Protein AF-A0A945R6N0-F1 (afdb_monomer)

Secondary structure (DSSP, 8-state):
--------------------------SSPPPP-SHHHHHHHHHTSTTSTTEEEEEEEEETTEEEEEEEEPTT---PPEEEEEEEETTEEEEE-HHHHS----SSSPPTT--S-HHHHIIIII--

Radius of gyration: 21.99 Å; Cα contacts (8 Å, |Δi|>4): 171; chains: 1; bounding box: 56×39×78 Å

Mean predicted aligned error: 11.53 Å

Sequence (124 aa):
MKIGVIGIALLGVASLVLVGCSSGFSDGGTVECNDTTIAEAVTGDPTFAEYVVTDYTCADGWAFAAANPAEGQMGALAMMIFEAEGQFWISKSAADVCGTYGDGSYPSDAMVPESLYEPACLAG

Solvent-accessible surface area (backbone atoms only — not comparable to full-atom values): 8022 Å² total; per-residue (Å²): 139,77,91,85,86,91,82,82,82,85,76,82,74,81,80,79,76,76,86,76,82,82,86,83,81,97,61,83,59,62,43,70,90,47,73,66,56,51,44,50,45,49,35,67,40,80,93,33,51,63,40,42,73,76,48,72,53,71,54,98,60,31,36,36,38,35,26,33,49,34,93,93,54,89,72,67,76,44,78,48,36,28,39,56,59,45,70,37,63,42,80,51,57,51,86,79,31,44,42,66,82,79,80,92,58,87,34,90,69,32,71,57,54,76,94,48,34,58,76,53,57,64,62,125

Structure (mmCIF, N/CA/C/O backbone):
data_AF-A0A945R6N0-F1
#
_entry.id   AF-A0A945R6N0-F1
#
loop_
_atom_site.group_PDB
_atom_site.id
_atom_site.type_symbol
_atom_site.label_atom_id
_atom_site.label_alt_id
_atom_site.label_comp_id
_atom_site.label_asym_id
_atom_site.label_entity_id
_atom_site.label_seq_id
_atom_site.pdbx_PDB_ins_code
_atom_site.Cartn_x
_atom_site.Cartn_y
_atom_site.Cartn_z
_atom_site.occupancy
_atom_site.B_iso_or_equiv
_atom_site.auth_seq_id
_atom_site.auth_comp_id
_atom_site.auth_asym_id
_atom_site.auth_atom_id
_atom_site.pdbx_PDB_model_num
ATOM 1 N N . MET A 1 1 ? 34.436 -24.506 56.284 1.00 34.72 1 MET A N 1
ATOM 2 C CA . MET A 1 1 ? 34.349 -24.525 54.804 1.00 34.72 1 MET A CA 1
ATOM 3 C C . MET A 1 1 ? 32.908 -24.887 54.465 1.00 34.72 1 MET A C 1
ATOM 5 O O . MET A 1 1 ? 32.421 -25.799 55.102 1.00 34.72 1 MET A O 1
ATOM 9 N N . LYS A 1 2 ? 32.140 -24.289 53.557 1.00 35.09 2 LYS A N 1
ATOM 10 C CA . LYS A 1 2 ? 32.273 -23.168 52.620 1.00 35.09 2 LYS A CA 1
ATOM 11 C C . LYS A 1 2 ? 30.905 -23.169 51.883 1.00 35.09 2 LYS A C 1
ATOM 13 O O . LYS A 1 2 ? 30.616 -24.209 51.323 1.00 35.09 2 LYS A O 1
ATOM 18 N N . ILE A 1 3 ? 30.133 -22.066 51.929 1.00 44.28 3 ILE A N 1
ATOM 19 C CA . ILE A 1 3 ? 29.236 -21.520 50.864 1.00 44.28 3 ILE A CA 1
ATOM 20 C C . ILE A 1 3 ? 28.088 -22.449 50.355 1.00 44.28 3 ILE A C 1
ATOM 22 O O . ILE A 1 3 ? 28.311 -23.609 50.076 1.00 44.28 3 ILE A O 1
ATOM 26 N N . GLY A 1 4 ? 26.832 -22.046 50.137 1.00 39.19 4 GLY A N 1
ATOM 27 C CA . GLY A 1 4 ? 26.218 -20.731 49.974 1.00 39.19 4 GLY A CA 1
ATOM 28 C C . GLY A 1 4 ? 24.727 -20.856 49.606 1.00 39.19 4 GLY A C 1
ATOM 29 O O . GLY A 1 4 ? 24.152 -21.939 49.604 1.00 39.19 4 GLY A O 1
ATOM 30 N N . VAL A 1 5 ? 24.130 -19.696 49.363 1.00 45.41 5 VAL A N 1
ATOM 31 C CA . VAL A 1 5 ? 22.700 -19.352 49.341 1.00 45.41 5 VAL A CA 1
ATOM 32 C C . VAL A 1 5 ? 22.083 -19.508 47.924 1.00 45.41 5 VAL A C 1
ATOM 34 O O . VAL A 1 5 ? 22.815 -19.487 46.941 1.00 45.41 5 VAL A O 1
ATOM 37 N N . ILE A 1 6 ? 20.739 -19.474 47.858 1.00 50.53 6 ILE A N 1
ATOM 38 C CA . ILE A 1 6 ? 19.849 -18.901 46.804 1.00 50.53 6 ILE A CA 1
ATOM 39 C C . ILE A 1 6 ? 19.152 -19.896 45.854 1.00 50.53 6 ILE A C 1
ATOM 41 O O . ILE A 1 6 ? 19.783 -20.695 45.176 1.00 50.53 6 ILE A O 1
ATOM 45 N N . GLY A 1 7 ? 17.826 -19.727 45.737 1.00 43.06 7 GLY A N 1
ATOM 46 C CA . GLY A 1 7 ? 16.994 -20.217 44.631 1.00 43.06 7 GLY A CA 1
ATOM 47 C C . GLY A 1 7 ? 15.493 -20.077 44.924 1.00 43.06 7 GLY A C 1
ATOM 48 O O . GLY A 1 7 ? 14.830 -21.072 45.168 1.00 43.06 7 GLY A O 1
ATOM 49 N N . ILE A 1 8 ? 15.018 -18.870 45.255 1.00 54.38 8 ILE A N 1
ATOM 50 C CA . ILE A 1 8 ? 14.032 -18.081 44.477 1.00 54.38 8 ILE A CA 1
ATOM 51 C C . ILE A 1 8 ? 12.805 -18.897 44.034 1.00 54.38 8 ILE A C 1
ATOM 53 O O . ILE A 1 8 ? 12.859 -19.710 43.117 1.00 54.38 8 ILE A O 1
ATOM 57 N N . ALA A 1 9 ? 11.689 -18.613 44.709 1.00 42.62 9 ALA A N 1
ATOM 58 C CA . ALA A 1 9 ? 10.362 -19.123 44.413 1.00 42.62 9 ALA A CA 1
ATOM 59 C C . ALA A 1 9 ? 9.885 -18.691 43.017 1.00 42.62 9 ALA A C 1
ATOM 61 O O . ALA A 1 9 ? 10.074 -17.549 42.599 1.00 42.62 9 ALA A O 1
ATOM 62 N N . LEU A 1 10 ? 9.250 -19.641 42.335 1.00 40.12 10 LEU A N 1
ATOM 63 C CA . LEU A 1 10 ? 8.627 -19.534 41.020 1.00 40.12 10 LEU A CA 1
ATOM 64 C C . LEU A 1 10 ? 7.651 -18.350 40.952 1.00 40.12 10 LEU A C 1
ATOM 66 O O . LEU A 1 10 ? 6.571 -18.390 41.541 1.00 40.12 10 LEU A O 1
ATOM 70 N N . LEU A 1 11 ? 8.009 -17.322 40.185 1.00 43.03 11 LEU A N 1
ATOM 71 C CA . LEU A 1 11 ? 7.035 -16.405 39.604 1.00 43.03 11 LEU A CA 1
ATOM 72 C C . LEU A 1 11 ? 6.405 -17.115 38.406 1.00 43.03 11 LEU A C 1
ATOM 74 O O . LEU A 1 11 ? 7.095 -17.483 37.455 1.00 43.03 11 LEU A O 1
ATOM 78 N N . GLY A 1 12 ? 5.096 -17.347 38.494 1.00 42.69 12 GLY A N 1
ATOM 79 C CA . GLY A 1 12 ? 4.297 -17.898 37.411 1.00 42.69 12 GLY A CA 1
ATOM 80 C C . GLY A 1 12 ? 4.378 -17.000 36.184 1.00 42.69 12 GLY A C 1
ATOM 81 O O . GLY A 1 12 ? 3.860 -15.885 36.184 1.00 42.69 12 GLY A O 1
ATOM 82 N N . VAL A 1 13 ? 5.024 -17.502 35.137 1.00 46.19 13 VAL A N 1
ATOM 83 C CA . VAL A 1 13 ? 4.877 -16.967 33.789 1.00 46.19 13 VAL A CA 1
ATOM 84 C C . VAL A 1 13 ? 3.523 -17.427 33.264 1.00 46.19 13 VAL A C 1
ATOM 86 O O . VAL A 1 13 ? 3.264 -18.621 33.126 1.00 46.19 13 VAL A O 1
ATOM 89 N N . ALA A 1 14 ? 2.632 -16.470 33.019 1.00 43.16 14 ALA A N 1
ATOM 90 C CA . ALA A 1 14 ? 1.442 -16.702 32.226 1.00 43.16 14 ALA A CA 1
ATOM 91 C C . ALA A 1 14 ? 1.898 -17.171 30.839 1.00 43.16 14 ALA A C 1
ATOM 93 O O . ALA A 1 14 ? 2.510 -16.419 30.082 1.00 43.16 14 ALA A O 1
ATOM 94 N N . SER A 1 15 ? 1.654 -18.442 30.534 1.00 43.31 15 SER A N 1
ATOM 95 C CA . SER A 1 15 ? 1.825 -18.991 29.198 1.00 43.31 15 SER A CA 1
ATOM 96 C C . SER A 1 15 ? 0.796 -18.342 28.272 1.00 43.31 15 SER A C 1
ATOM 98 O O . SER A 1 15 ? -0.341 -18.796 28.185 1.00 43.31 15 SER A O 1
ATOM 100 N N . LEU A 1 16 ? 1.190 -17.277 27.574 1.00 45.62 16 LEU A N 1
ATOM 101 C CA . LEU A 1 16 ? 0.553 -16.892 26.317 1.00 45.62 16 LEU A CA 1
ATOM 102 C C . LEU A 1 16 ? 0.965 -17.941 25.281 1.00 45.62 16 LEU A C 1
ATOM 104 O O . LEU A 1 16 ? 2.001 -17.841 24.631 1.00 45.62 16 LEU A O 1
ATOM 108 N N . VAL A 1 17 ? 0.175 -19.008 25.201 1.00 42.12 17 VAL A N 1
ATOM 109 C CA . VAL A 1 17 ? 0.201 -19.949 24.083 1.00 42.12 17 VAL A CA 1
ATOM 110 C C . VAL A 1 17 ? -0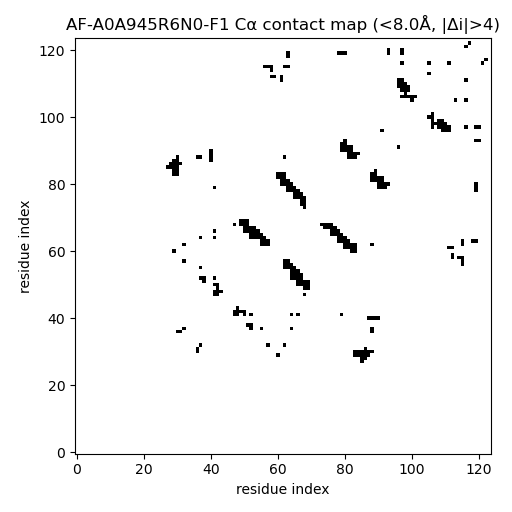.321 -19.195 22.863 1.00 42.12 17 VAL A C 1
ATOM 112 O O . VAL A 1 17 ? -1.529 -19.089 22.667 1.00 42.12 17 VAL A O 1
ATOM 115 N N . LEU A 1 18 ? 0.589 -18.634 22.061 1.00 48.44 18 LEU A N 1
ATOM 116 C CA . LEU A 1 18 ? 0.265 -18.303 20.679 1.00 48.44 18 LEU A CA 1
ATOM 117 C C . LEU A 1 18 ? -0.067 -19.621 19.978 1.00 48.44 18 LEU A C 1
ATOM 119 O O . LEU A 1 18 ? 0.779 -20.509 19.854 1.00 48.44 18 LEU A O 1
ATOM 123 N N . VAL A 1 19 ? -1.328 -19.758 19.575 1.00 50.28 19 VAL A N 1
ATOM 124 C CA . VAL A 1 19 ? -1.805 -20.805 18.673 1.00 50.28 19 VAL A CA 1
ATOM 125 C C . VAL A 1 19 ? -1.091 -20.608 17.335 1.00 50.28 19 VAL A C 1
ATOM 127 O O . VAL A 1 19 ? -1.539 -19.869 16.470 1.00 50.28 19 VAL A O 1
ATOM 130 N N . GLY A 1 20 ? 0.073 -21.240 17.198 1.00 41.03 20 GLY A N 1
ATOM 131 C CA . GLY A 1 20 ? 0.729 -21.464 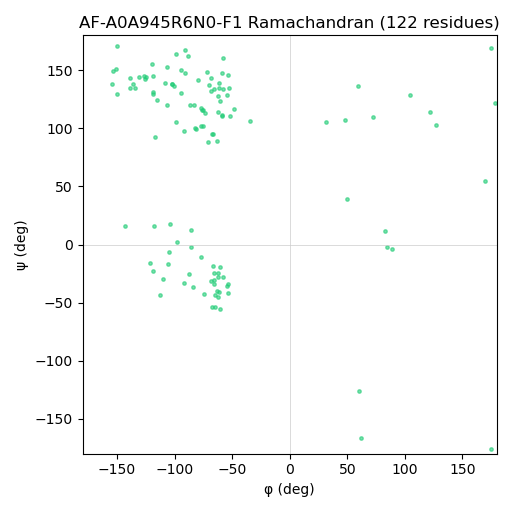15.919 1.00 41.03 20 GLY A CA 1
ATOM 132 C C . GLY A 1 20 ? 0.094 -22.680 15.257 1.00 41.03 20 GLY A C 1
ATOM 133 O O . GLY A 1 20 ? 0.415 -23.817 15.608 1.00 41.03 20 GLY A O 1
ATOM 134 N N . CYS A 1 21 ? -0.820 -22.452 14.317 1.00 49.25 21 CYS A N 1
ATOM 135 C CA . CYS A 1 21 ? -1.332 -23.509 13.451 1.00 49.25 21 CYS A CA 1
ATOM 136 C C . CYS A 1 21 ? -0.361 -23.737 12.283 1.00 49.25 21 CYS A C 1
ATOM 138 O O . CYS A 1 21 ? -0.327 -22.991 11.318 1.00 49.25 21 CYS A O 1
ATOM 140 N N . SER A 1 22 ? 0.439 -24.792 12.433 1.00 50.59 22 SER A N 1
ATOM 141 C CA . SER A 1 22 ? 0.938 -25.721 11.414 1.00 50.59 22 SER A CA 1
ATOM 142 C C . SER A 1 22 ? 1.189 -25.231 9.975 1.00 50.59 22 SER A C 1
ATOM 144 O O . SER A 1 22 ? 0.301 -25.298 9.130 1.00 50.59 22 SER A O 1
ATOM 146 N N . SER A 1 23 ? 2.485 -25.075 9.670 1.00 46.31 23 SER A N 1
ATOM 147 C CA . SER A 1 23 ? 3.242 -25.729 8.572 1.00 46.31 23 SER A CA 1
ATOM 148 C C . SER A 1 23 ? 3.996 -24.749 7.664 1.00 46.31 23 SER A C 1
ATOM 150 O O . SER A 1 23 ? 3.426 -24.226 6.718 1.00 46.31 23 SER A O 1
ATOM 152 N N . GLY A 1 24 ? 5.317 -24.643 7.861 1.00 43.56 24 GLY A N 1
ATOM 153 C CA . GLY A 1 24 ? 6.257 -24.307 6.782 1.00 43.56 24 GLY A CA 1
ATOM 154 C C . GLY A 1 24 ? 7.112 -23.053 6.984 1.00 43.56 24 GLY A C 1
ATOM 155 O O . GLY A 1 24 ? 6.607 -21.948 6.904 1.00 43.56 24 GLY A O 1
ATOM 156 N N . PHE A 1 25 ? 8.423 -23.289 7.114 1.00 40.09 25 PHE A N 1
ATOM 157 C CA . PHE A 1 25 ? 9.562 -22.368 6.952 1.00 40.09 25 PHE A CA 1
ATOM 158 C C . PHE A 1 25 ? 9.811 -21.299 8.032 1.00 40.09 25 PHE A C 1
ATOM 160 O O . PHE A 1 25 ? 9.124 -20.295 8.154 1.00 40.09 25 PHE A O 1
ATOM 167 N N . SER A 1 26 ? 10.896 -21.513 8.782 1.00 60.91 26 SER A N 1
ATOM 168 C CA . SER A 1 26 ? 11.580 -20.479 9.553 1.00 60.91 26 SER A CA 1
ATOM 169 C C . SER A 1 26 ? 12.435 -19.623 8.613 1.00 60.91 26 SER A C 1
ATOM 171 O O . SER A 1 26 ? 13.525 -20.048 8.250 1.00 60.91 26 SER A O 1
ATOM 173 N N . ASP A 1 27 ? 11.966 -18.431 8.267 1.00 54.66 27 ASP A N 1
ATOM 174 C CA . ASP A 1 27 ? 12.754 -17.297 7.764 1.00 54.66 27 ASP A CA 1
ATOM 175 C C . ASP A 1 27 ? 11.987 -16.049 8.229 1.00 54.66 27 ASP A C 1
ATOM 177 O O . ASP A 1 27 ? 10.765 -16.046 8.135 1.00 54.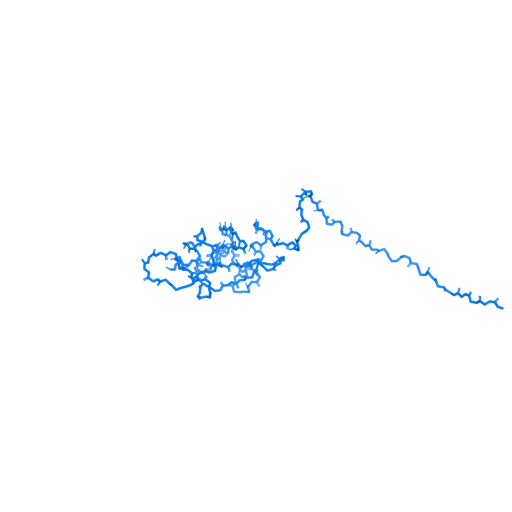66 27 ASP A O 1
ATOM 181 N N . GLY A 1 28 ? 12.647 -15.079 8.874 1.00 51.06 28 GLY A N 1
ATOM 182 C CA . GLY A 1 28 ? 12.019 -14.028 9.702 1.00 51.06 28 GLY A CA 1
ATOM 183 C C . GLY A 1 28 ? 10.648 -13.551 9.201 1.00 51.06 28 GLY A C 1
ATOM 184 O O . GLY A 1 28 ? 10.584 -12.864 8.189 1.00 51.06 28 GLY A O 1
ATOM 185 N N . GLY A 1 29 ? 9.580 -13.957 9.901 1.00 60.00 29 GLY A N 1
ATOM 186 C CA . GLY A 1 29 ? 8.209 -13.954 9.383 1.00 60.00 29 GLY A CA 1
ATOM 187 C C . GLY A 1 29 ? 7.816 -12.638 8.723 1.00 60.00 29 GLY A C 1
ATOM 188 O O . GLY A 1 29 ? 7.798 -11.593 9.373 1.00 60.00 29 GLY A O 1
ATOM 189 N N . THR A 1 30 ? 7.531 -12.700 7.426 1.00 78.69 30 THR A N 1
ATOM 190 C CA . THR A 1 30 ? 6.912 -11.597 6.698 1.00 78.69 30 THR A CA 1
ATOM 191 C C . THR A 1 30 ? 5.478 -11.424 7.194 1.00 78.69 30 THR A C 1
ATOM 193 O O . THR A 1 30 ? 4.816 -12.409 7.525 1.00 78.69 30 THR A O 1
ATOM 196 N N . VAL A 1 31 ? 5.008 -10.182 7.274 1.00 93.00 31 VAL A N 1
ATOM 197 C CA . VAL A 1 31 ? 3.624 -9.861 7.615 1.00 93.00 31 VAL A CA 1
ATOM 198 C C . VAL A 1 31 ? 2.670 -10.623 6.700 1.00 93.00 31 VAL A C 1
ATOM 200 O O . VAL A 1 31 ? 2.881 -10.722 5.489 1.00 93.00 31 VAL A O 1
ATOM 203 N N . GLU A 1 32 ? 1.634 -11.212 7.289 1.00 92.50 32 GLU A N 1
ATOM 204 C CA . GLU A 1 32 ? 0.619 -11.908 6.509 1.00 92.50 32 GLU A CA 1
ATOM 205 C C . GLU A 1 32 ? -0.242 -10.900 5.745 1.00 92.50 32 GLU A C 1
ATOM 207 O O . GLU A 1 32 ? -0.485 -9.783 6.196 1.00 92.50 32 GLU A O 1
ATOM 212 N N . CYS A 1 33 ? -0.719 -11.300 4.571 1.00 94.50 33 CYS A N 1
ATOM 213 C CA . CYS A 1 33 ? -1.735 -10.551 3.849 1.00 94.50 33 CYS A CA 1
ATOM 214 C C . CYS A 1 33 ? -3.115 -11.084 4.242 1.00 94.50 33 CYS A C 1
ATOM 216 O O . CYS A 1 33 ? -3.553 -12.115 3.731 1.00 94.50 33 CYS A O 1
ATOM 218 N N . ASN A 1 34 ? -3.779 -10.412 5.179 1.00 95.12 34 ASN A N 1
ATOM 219 C CA . ASN A 1 34 ? -5.153 -10.711 5.573 1.00 95.12 34 ASN A CA 1
ATOM 220 C C . ASN A 1 34 ? -5.890 -9.449 6.047 1.00 95.12 34 ASN A C 1
ATOM 222 O O . ASN A 1 34 ? -5.279 -8.402 6.275 1.00 95.12 34 ASN A O 1
ATOM 226 N N . ASP A 1 35 ? -7.204 -9.572 6.241 1.00 93.81 35 ASP A N 1
ATOM 227 C CA . ASP A 1 35 ? -8.075 -8.466 6.646 1.00 93.81 35 ASP A CA 1
ATOM 228 C C . ASP A 1 35 ? -7.585 -7.750 7.911 1.00 93.81 35 ASP A C 1
ATOM 230 O O . ASP A 1 35 ? -7.612 -6.524 7.982 1.00 93.81 35 ASP A O 1
ATOM 234 N N . THR A 1 36 ? -7.117 -8.504 8.911 1.00 95.19 36 THR A N 1
ATOM 235 C CA . THR A 1 36 ? -6.686 -7.949 10.200 1.00 95.19 36 THR A CA 1
ATOM 236 C C . THR A 1 36 ? -5.433 -7.101 10.041 1.00 95.19 36 THR A C 1
ATOM 238 O O . THR A 1 36 ? -5.442 -5.929 10.401 1.00 95.19 36 THR A O 1
ATOM 241 N N . THR A 1 37 ? -4.378 -7.655 9.446 1.00 96.38 37 THR A N 1
ATOM 242 C CA . THR A 1 37 ? -3.094 -6.957 9.301 1.00 96.38 37 THR A CA 1
ATOM 243 C C . THR A 1 37 ? -3.194 -5.740 8.385 1.00 96.38 37 THR A C 1
ATOM 245 O O . THR A 1 37 ? -2.509 -4.747 8.614 1.00 96.38 37 THR A O 1
ATOM 248 N N . ILE A 1 38 ? -4.045 -5.798 7.352 1.00 97.06 38 ILE A N 1
ATOM 249 C CA . ILE A 1 38 ? -4.254 -4.673 6.435 1.00 97.06 38 ILE A CA 1
ATOM 250 C C . ILE A 1 38 ? -5.091 -3.582 7.111 1.00 97.06 38 ILE A C 1
ATOM 252 O O . ILE A 1 38 ? -4.735 -2.409 7.029 1.00 97.06 38 ILE A O 1
ATOM 256 N N . ALA A 1 39 ? -6.155 -3.941 7.838 1.00 96.38 39 ALA A N 1
ATOM 257 C CA . ALA A 1 39 ? -6.935 -2.965 8.598 1.00 96.38 39 ALA A CA 1
ATOM 258 C C . ALA A 1 39 ? -6.095 -2.271 9.681 1.00 96.38 39 ALA A C 1
ATOM 260 O O . ALA A 1 39 ? -6.195 -1.054 9.845 1.00 96.38 39 ALA A O 1
ATOM 261 N N . GLU A 1 40 ? -5.235 -3.013 10.383 1.00 95.56 40 GLU A N 1
ATOM 262 C CA . GLU A 1 40 ? -4.283 -2.452 11.348 1.00 95.56 40 GLU A CA 1
ATOM 263 C C . GLU A 1 40 ? -3.265 -1.521 10.675 1.00 95.56 40 GLU A C 1
ATOM 265 O O . GLU A 1 40 ? -2.964 -0.460 11.216 1.00 95.56 40 GLU A O 1
ATOM 270 N N . ALA A 1 41 ? -2.773 -1.866 9.481 1.00 96.00 41 ALA A N 1
ATOM 271 C CA . ALA A 1 41 ? -1.851 -1.017 8.729 1.00 96.00 41 ALA A CA 1
ATOM 272 C C . ALA A 1 41 ? -2.497 0.305 8.284 1.00 96.00 41 ALA A C 1
ATOM 274 O O . ALA A 1 41 ? -1.892 1.366 8.423 1.00 96.00 41 ALA A O 1
ATOM 275 N N . VAL A 1 42 ? -3.740 0.247 7.793 1.00 95.69 42 VAL A N 1
ATOM 276 C CA . VAL A 1 42 ? -4.516 1.426 7.380 1.00 95.69 42 VAL A CA 1
ATOM 277 C C . VAL A 1 42 ? -4.823 2.322 8.577 1.00 95.69 42 VAL A C 1
ATOM 279 O O . VAL A 1 42 ? -4.505 3.507 8.567 1.00 95.69 42 VAL A O 1
ATOM 282 N N . THR A 1 43 ? -5.409 1.755 9.632 1.00 95.25 43 THR A N 1
ATOM 283 C CA . THR A 1 43 ? -5.841 2.526 10.812 1.00 95.25 43 THR A CA 1
ATOM 284 C C . THR A 1 43 ? -4.691 2.907 11.747 1.00 95.25 43 THR A C 1
ATOM 286 O O . THR A 1 43 ? -4.869 3.741 12.635 1.00 95.25 43 THR A O 1
ATOM 289 N N . GLY A 1 44 ? -3.500 2.334 11.539 1.00 93.06 44 GLY A N 1
ATOM 290 C CA . GLY A 1 44 ? -2.264 2.726 12.211 1.00 93.06 44 GLY A CA 1
ATOM 291 C C . GLY A 1 44 ? -1.792 4.135 11.839 1.00 93.06 44 GLY A C 1
ATOM 292 O O . GLY A 1 44 ? -1.112 4.777 12.643 1.00 93.06 44 GLY A O 1
ATOM 293 N N . ASP A 1 45 ? -2.183 4.646 10.666 1.00 91.50 45 ASP A N 1
ATOM 294 C CA . ASP A 1 45 ? -2.033 6.060 10.325 1.00 91.50 45 ASP A CA 1
ATOM 295 C C . ASP A 1 45 ? -3.215 6.858 10.914 1.00 91.50 45 ASP A C 1
ATOM 297 O O . ASP A 1 45 ? -4.372 6.614 10.554 1.00 91.50 45 ASP A O 1
ATOM 301 N N . PRO A 1 46 ? -2.969 7.851 11.792 1.00 91.19 46 PRO A N 1
ATOM 302 C CA . PRO A 1 46 ? -4.035 8.642 12.406 1.00 91.19 46 PRO A CA 1
ATOM 303 C C . PRO A 1 46 ? -4.897 9.413 11.393 1.00 91.19 46 PRO A C 1
ATOM 305 O O . PRO A 1 46 ? -6.014 9.803 11.725 1.00 91.19 46 PRO A O 1
ATOM 308 N N . THR A 1 47 ? -4.411 9.621 10.166 1.00 90.62 47 THR A N 1
ATOM 309 C CA . THR A 1 47 ? -5.166 10.224 9.055 1.00 90.62 47 THR A CA 1
ATOM 310 C C . THR A 1 47 ? -6.332 9.342 8.610 1.00 90.62 47 THR A C 1
ATOM 312 O O . THR A 1 47 ? -7.364 9.854 8.178 1.00 90.62 47 THR A O 1
ATOM 315 N N . PHE A 1 48 ? -6.183 8.023 8.750 1.00 92.56 48 PHE A N 1
ATOM 316 C CA . PHE A 1 48 ? -7.137 7.012 8.299 1.00 92.56 48 PHE A CA 1
ATOM 317 C C . PHE A 1 48 ? -7.702 6.179 9.460 1.00 92.56 48 PHE A C 1
ATOM 319 O O . PHE A 1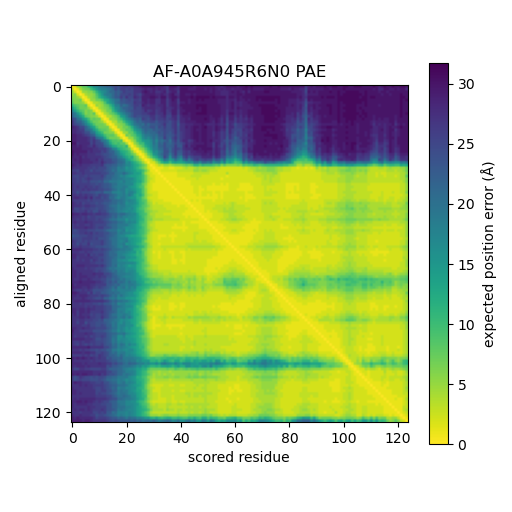 48 ? -8.317 5.141 9.237 1.00 92.56 48 PHE A O 1
ATOM 326 N N . ALA A 1 49 ? -7.549 6.638 10.707 1.00 92.38 49 ALA A N 1
ATOM 327 C CA . ALA A 1 49 ? -8.016 5.918 11.897 1.00 92.38 49 ALA A CA 1
ATOM 328 C C . ALA A 1 49 ? -9.528 5.626 11.888 1.00 92.38 49 ALA A C 1
ATOM 330 O O . ALA A 1 49 ? -9.978 4.653 12.488 1.00 92.38 49 ALA A O 1
ATOM 331 N N . GLU A 1 50 ? -10.309 6.465 11.208 1.00 92.88 50 GLU A N 1
ATOM 332 C CA . GLU A 1 50 ? -11.758 6.303 11.060 1.00 92.88 50 GLU A CA 1
ATOM 333 C C . GLU A 1 50 ? -12.151 5.788 9.663 1.00 92.88 50 GLU A C 1
ATOM 335 O O . GLU A 1 50 ? -13.304 5.895 9.258 1.00 92.88 50 GLU A O 1
ATOM 340 N N . TYR A 1 51 ? -11.207 5.219 8.908 1.00 94.69 51 TYR A N 1
ATOM 341 C CA . TYR A 1 51 ? -11.480 4.573 7.626 1.00 94.69 51 TYR A CA 1
ATOM 342 C C . TYR A 1 51 ? -11.675 3.066 7.807 1.00 94.69 51 TYR A C 1
ATOM 344 O O . TYR A 1 51 ? -11.098 2.430 8.687 1.00 94.69 51 TYR A O 1
ATOM 352 N N . VAL A 1 52 ? -12.489 2.484 6.933 1.00 95.88 52 VAL A N 1
ATOM 353 C CA . VAL A 1 52 ? -12.771 1.053 6.871 1.00 95.88 52 VAL A CA 1
ATOM 354 C C . VAL A 1 52 ? -12.238 0.519 5.552 1.00 95.88 52 VAL A C 1
ATOM 356 O O . VAL A 1 52 ? -12.611 1.013 4.485 1.00 95.88 52 VAL A O 1
ATOM 359 N N . VAL A 1 53 ? -11.373 -0.494 5.628 1.00 96.25 53 VAL A N 1
ATOM 360 C CA . VAL A 1 53 ? -10.852 -1.198 4.451 1.00 96.25 53 VAL A CA 1
ATOM 361 C C . VAL A 1 53 ? -12.006 -1.863 3.713 1.00 96.25 53 VAL A C 1
ATOM 363 O O . VAL A 1 53 ? -12.810 -2.578 4.312 1.00 96.25 53 VAL A O 1
ATOM 366 N N . THR A 1 54 ? -12.098 -1.605 2.415 1.00 95.31 54 THR A N 1
ATOM 367 C CA . THR A 1 54 ? -13.142 -2.144 1.541 1.00 95.31 54 THR A CA 1
ATOM 368 C C . THR A 1 54 ? -12.614 -3.175 0.561 1.00 95.31 54 THR A C 1
ATOM 370 O O . THR A 1 54 ? -13.364 -4.075 0.194 1.00 95.31 54 THR A O 1
ATOM 373 N N . ASP A 1 55 ? -11.351 -3.057 0.158 1.00 95.12 55 ASP A N 1
ATOM 374 C CA . ASP A 1 55 ? -10.689 -3.999 -0.738 1.00 95.12 55 ASP A CA 1
ATOM 375 C C . ASP A 1 55 ? -9.177 -3.991 -0.486 1.00 95.12 55 ASP A C 1
ATOM 377 O O . ASP A 1 55 ? -8.615 -2.963 -0.097 1.00 95.12 55 ASP A O 1
ATOM 381 N N . TYR A 1 56 ? -8.512 -5.126 -0.699 1.00 96.19 56 TYR A N 1
ATOM 382 C CA . TYR A 1 56 ? -7.054 -5.201 -0.689 1.00 96.19 56 TYR A CA 1
ATOM 383 C C . TYR A 1 56 ? -6.551 -6.308 -1.608 1.00 96.19 56 TYR A C 1
ATOM 385 O O . TYR A 1 56 ? -7.206 -7.326 -1.821 1.00 96.19 56 TYR A O 1
ATOM 393 N N . THR A 1 57 ? -5.353 -6.116 -2.148 1.00 96.12 57 THR A N 1
ATOM 394 C CA . THR A 1 57 ? -4.654 -7.124 -2.950 1.00 96.12 57 THR A CA 1
ATOM 395 C C . THR A 1 57 ? -3.184 -7.110 -2.573 1.00 96.12 57 THR A C 1
ATOM 397 O O . THR A 1 57 ? -2.585 -6.043 -2.482 1.00 96.12 57 THR A O 1
ATOM 400 N N . CYS A 1 58 ? -2.590 -8.285 -2.379 1.00 95.44 58 CYS A N 1
ATOM 401 C CA . CYS A 1 58 ? -1.164 -8.407 -2.099 1.00 95.44 58 CYS A CA 1
ATOM 402 C C . CYS A 1 58 ? -0.451 -9.211 -3.178 1.00 95.44 58 CYS A C 1
ATOM 404 O O . CYS A 1 58 ? -0.996 -10.182 -3.706 1.00 95.44 58 CYS A O 1
ATOM 406 N N . ALA A 1 59 ? 0.789 -8.830 -3.462 1.00 95.56 59 ALA A N 1
ATOM 407 C CA . ALA A 1 59 ? 1.671 -9.526 -4.385 1.00 95.56 59 ALA A CA 1
ATOM 408 C C . ALA A 1 59 ? 3.129 -9.236 -4.022 1.00 95.56 59 ALA A C 1
ATOM 410 O O . ALA A 1 59 ? 3.465 -8.103 -3.704 1.00 95.56 59 ALA A O 1
ATOM 411 N N . ASP A 1 60 ? 3.986 -10.257 -4.071 1.00 92.38 60 ASP A N 1
ATOM 412 C CA . ASP A 1 60 ? 5.451 -10.112 -4.031 1.00 92.38 60 ASP A CA 1
ATOM 413 C C . ASP A 1 60 ? 6.006 -9.226 -2.892 1.00 92.38 60 ASP A C 1
ATOM 415 O O . ASP A 1 60 ? 6.959 -8.476 -3.082 1.00 92.38 60 ASP A O 1
ATOM 419 N N . GLY A 1 61 ? 5.419 -9.307 -1.691 1.00 94.19 61 GLY A N 1
ATOM 420 C CA . GLY A 1 61 ? 5.834 -8.495 -0.536 1.00 94.19 61 GLY A CA 1
ATOM 421 C C . GLY A 1 61 ? 5.244 -7.081 -0.504 1.00 94.19 61 GLY A C 1
ATOM 422 O O . GLY A 1 61 ? 5.655 -6.269 0.317 1.00 94.19 61 GLY A O 1
ATOM 423 N N . TRP A 1 62 ? 4.261 -6.797 -1.353 1.00 96.69 62 TRP A N 1
ATOM 424 C CA . TRP A 1 62 ? 3.515 -5.545 -1.407 1.00 96.69 62 TRP A CA 1
ATOM 425 C C . TRP A 1 62 ? 2.029 -5.778 -1.166 1.00 96.69 62 TRP A C 1
ATOM 427 O O . TRP A 1 62 ? 1.506 -6.863 -1.437 1.00 96.69 62 TRP A O 1
ATOM 437 N N . ALA A 1 63 ? 1.342 -4.739 -0.701 1.00 96.75 63 ALA A N 1
ATOM 438 C CA . ALA A 1 63 ? -0.106 -4.707 -0.588 1.00 96.75 63 ALA A CA 1
ATOM 439 C C . ALA A 1 63 ? -0.668 -3.372 -1.078 1.00 96.75 63 ALA A C 1
ATOM 441 O O . ALA A 1 63 ? -0.149 -2.303 -0.769 1.00 96.75 63 ALA A O 1
ATOM 442 N N . PHE A 1 64 ? -1.766 -3.445 -1.815 1.00 96.44 64 PHE A N 1
ATOM 443 C CA . PHE A 1 64 ? -2.659 -2.333 -2.092 1.00 96.44 64 PHE A CA 1
ATOM 444 C C . PHE A 1 64 ? -3.889 -2.463 -1.193 1.00 96.44 64 PHE A C 1
ATOM 446 O O . PHE A 1 64 ? -4.417 -3.567 -1.052 1.00 96.44 64 PHE A O 1
ATOM 453 N N . ALA A 1 65 ? -4.365 -1.354 -0.630 1.00 96.31 65 ALA A N 1
ATOM 454 C CA . ALA A 1 65 ? -5.632 -1.306 0.089 1.00 96.31 65 ALA A CA 1
ATOM 455 C C . ALA A 1 65 ? -6.457 -0.083 -0.319 1.00 96.31 65 ALA A C 1
ATOM 457 O O . ALA A 1 65 ? -5.954 1.043 -0.349 1.00 96.31 65 ALA A O 1
ATOM 458 N N . ALA A 1 66 ? -7.744 -0.308 -0.560 1.00 95.12 66 ALA A N 1
ATOM 459 C CA . ALA A 1 66 ? -8.751 0.731 -0.673 1.00 95.12 66 ALA A CA 1
ATOM 460 C C . ALA A 1 66 ? -9.536 0.815 0.641 1.00 95.12 66 ALA A C 1
ATOM 462 O O . ALA A 1 66 ? -9.926 -0.205 1.215 1.00 95.12 66 ALA A O 1
ATOM 463 N N . ALA A 1 67 ? -9.782 2.030 1.118 1.00 95.25 67 ALA A N 1
ATOM 464 C CA . ALA A 1 67 ? -10.560 2.264 2.324 1.00 95.25 67 ALA A CA 1
ATOM 465 C C . ALA A 1 67 ? -11.508 3.449 2.151 1.00 95.25 67 ALA A C 1
ATOM 467 O O . ALA A 1 67 ? -11.170 4.456 1.531 1.00 95.25 67 ALA A O 1
ATOM 468 N N . ASN A 1 68 ? -12.694 3.344 2.740 1.00 95.62 68 ASN A N 1
ATOM 469 C CA . ASN A 1 68 ? -13.680 4.419 2.763 1.00 95.62 68 ASN A CA 1
ATOM 470 C C . ASN A 1 68 ? -13.754 5.046 4.157 1.00 95.62 68 ASN A C 1
ATOM 472 O O . ASN A 1 68 ? -13.534 4.337 5.138 1.00 95.62 68 ASN A O 1
ATOM 476 N N . PRO A 1 69 ? -14.135 6.329 4.275 1.00 94.88 69 PRO A N 1
ATOM 477 C CA . PRO A 1 69 ? -14.509 6.899 5.564 1.00 94.88 69 PRO A CA 1
ATOM 478 C C . PRO A 1 69 ? -15.602 6.053 6.229 1.00 94.88 69 PRO A C 1
ATOM 480 O O . PRO A 1 69 ? -16.476 5.511 5.540 1.00 94.88 69 PRO A O 1
ATOM 483 N N . ALA A 1 70 ? -15.576 5.9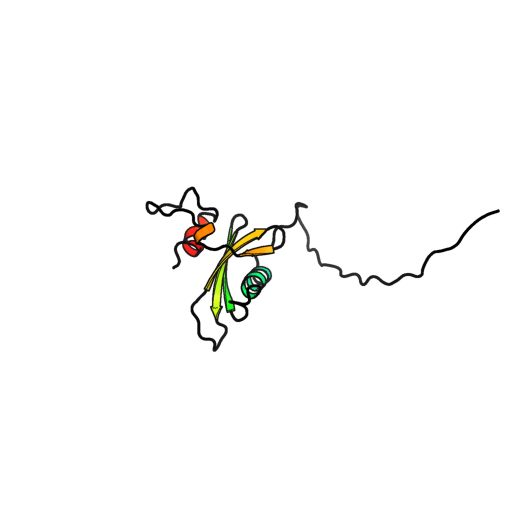51 7.559 1.00 92.25 70 ALA A N 1
ATOM 484 C CA . ALA A 1 70 ? -16.609 5.246 8.308 1.00 92.25 70 ALA A CA 1
ATOM 485 C C . ALA A 1 70 ? -18.007 5.837 8.055 1.00 92.25 70 ALA A C 1
ATOM 487 O O . ALA A 1 70 ? -18.175 6.977 7.611 1.00 92.25 70 ALA A O 1
ATOM 488 N N . GLU A 1 71 ? -19.042 5.052 8.358 1.00 89.56 71 GLU A N 1
ATOM 489 C CA . GLU A 1 71 ? -20.427 5.471 8.156 1.00 89.56 71 GLU A CA 1
ATOM 490 C C . GLU A 1 71 ? -20.720 6.809 8.857 1.00 89.56 71 GLU A C 1
ATOM 492 O O . GLU A 1 71 ? -20.444 6.996 10.042 1.00 89.56 71 GLU A O 1
ATOM 497 N N . GLY A 1 72 ? -21.288 7.755 8.106 1.00 88.56 72 GLY A N 1
ATOM 498 C CA . GLY A 1 72 ? -21.592 9.099 8.601 1.00 88.56 72 GLY A CA 1
ATOM 499 C C . GLY A 1 72 ? -20.424 10.0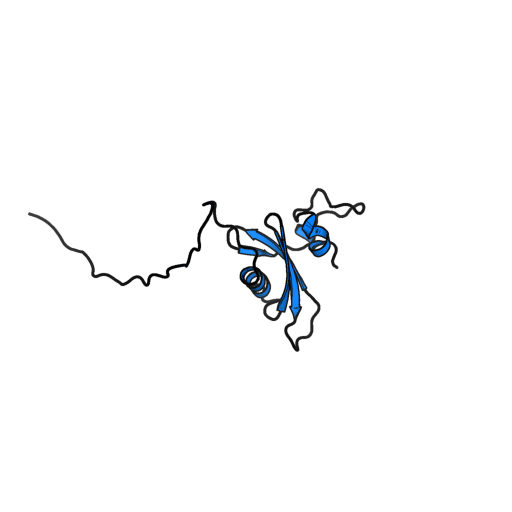87 8.539 1.00 88.56 72 GLY A C 1
ATOM 500 O O . GLY A 1 72 ? -20.622 11.260 8.859 1.00 88.56 72 GLY A O 1
ATOM 501 N N . GLN A 1 73 ? -19.241 9.663 8.089 1.00 90.31 73 GLN A N 1
ATOM 502 C CA . GLN A 1 73 ? -18.107 10.552 7.860 1.00 90.31 73 GLN A CA 1
ATOM 503 C C . GLN A 1 73 ? -18.061 11.093 6.435 1.00 90.31 73 GLN A C 1
ATOM 505 O O . GLN A 1 73 ? -18.449 10.436 5.471 1.00 90.31 73 GLN A O 1
ATOM 510 N N . MET A 1 74 ? -17.561 12.321 6.303 1.00 86.12 74 MET A N 1
ATOM 511 C CA . MET A 1 74 ? -17.286 12.935 5.008 1.00 86.12 74 MET A CA 1
ATOM 512 C C . MET A 1 74 ? -15.824 12.702 4.636 1.00 86.12 74 MET A C 1
ATOM 514 O O . MET A 1 74 ? -14.931 13.013 5.420 1.00 86.12 74 MET A O 1
ATOM 518 N N . GLY A 1 75 ? -15.580 12.217 3.423 1.00 87.19 75 GLY A N 1
ATOM 519 C CA . GLY A 1 75 ? -14.239 12.008 2.888 1.00 87.19 75 GLY A CA 1
ATOM 520 C C . GLY A 1 75 ? -14.287 11.326 1.525 1.00 87.19 75 GLY A C 1
ATOM 521 O O . GLY A 1 75 ? -15.346 10.870 1.089 1.00 87.19 75 GLY A O 1
ATOM 522 N N . ALA A 1 76 ? -13.146 11.297 0.843 1.00 89.44 76 ALA A N 1
ATOM 523 C CA . ALA A 1 76 ? -12.975 10.515 -0.375 1.00 89.44 76 ALA A CA 1
ATOM 524 C C . ALA A 1 76 ? -12.515 9.096 -0.025 1.00 89.44 76 ALA A C 1
ATOM 526 O O . ALA A 1 76 ? -12.006 8.857 1.068 1.00 89.44 76 ALA A O 1
ATOM 527 N N . LEU A 1 77 ? -12.671 8.171 -0.970 1.00 90.81 77 LEU A N 1
ATOM 528 C CA . LEU A 1 77 ? -11.994 6.881 -0.905 1.00 90.81 77 LEU A CA 1
ATOM 529 C C . LEU A 1 77 ? -10.477 7.121 -0.832 1.00 90.81 77 LEU A C 1
ATOM 531 O O . LEU A 1 77 ? -9.936 7.926 -1.592 1.00 90.81 77 LEU A O 1
ATOM 535 N N . ALA A 1 78 ? -9.811 6.426 0.083 1.00 91.94 78 ALA A N 1
ATOM 536 C CA . ALA A 1 78 ? -8.366 6.437 0.242 1.00 91.94 78 ALA A CA 1
ATOM 537 C C . ALA A 1 78 ? -7.762 5.172 -0.369 1.00 91.94 78 ALA A C 1
ATOM 539 O O . ALA A 1 78 ? -8.283 4.071 -0.190 1.00 91.94 78 ALA A O 1
ATOM 540 N N . MET A 1 79 ? -6.646 5.344 -1.071 1.00 93.25 79 MET A N 1
ATOM 541 C CA . MET A 1 79 ? -5.853 4.263 -1.647 1.00 93.25 79 MET A CA 1
ATOM 542 C C . MET A 1 79 ? -4.469 4.299 -1.025 1.00 93.25 79 MET A C 1
ATOM 544 O O . MET A 1 79 ? -3.847 5.360 -0.948 1.00 93.25 79 MET A O 1
ATOM 548 N N . MET A 1 80 ? -4.015 3.150 -0.541 1.00 94.75 80 MET A N 1
ATOM 549 C CA . MET A 1 80 ? -2.774 3.018 0.211 1.00 94.75 80 MET A CA 1
ATOM 550 C C . MET A 1 80 ? -1.938 1.881 -0.360 1.00 94.75 80 MET A C 1
ATOM 552 O O . MET A 1 80 ? -2.465 0.856 -0.793 1.00 94.75 80 MET A O 1
ATOM 556 N N . ILE A 1 81 ? -0.624 2.085 -0.341 1.00 96.25 81 ILE A N 1
ATOM 557 C CA . ILE A 1 81 ? 0.376 1.135 -0.814 1.00 96.25 81 ILE A CA 1
ATOM 558 C C . ILE A 1 81 ? 1.249 0.778 0.380 1.00 96.25 81 ILE A C 1
ATOM 560 O O . ILE A 1 81 ? 1.725 1.669 1.083 1.00 96.25 81 ILE A O 1
ATOM 564 N N . PHE A 1 82 ? 1.477 -0.509 0.596 1.00 97.06 82 PHE A N 1
ATOM 565 C CA . PHE A 1 82 ? 2.312 -1.014 1.672 1.00 97.06 82 PHE A CA 1
ATOM 566 C C . PHE A 1 82 ? 3.399 -1.934 1.130 1.00 97.06 82 PHE A C 1
ATOM 568 O O . PHE A 1 82 ? 3.154 -2.738 0.232 1.00 97.06 82 PHE A O 1
ATOM 575 N N . GLU A 1 83 ? 4.580 -1.846 1.728 1.00 97.00 83 GLU A N 1
ATOM 576 C CA . GLU A 1 83 ? 5.674 -2.802 1.562 1.00 97.00 83 GLU A CA 1
ATOM 577 C C . GLU A 1 83 ? 5.813 -3.612 2.853 1.00 97.00 83 GLU A C 1
ATOM 579 O O . GLU A 1 83 ? 5.691 -3.073 3.958 1.00 97.00 83 GLU A O 1
ATOM 584 N N . ALA A 1 84 ? 6.052 -4.910 2.728 1.00 96.19 84 ALA A N 1
ATOM 585 C CA . ALA A 1 84 ? 6.298 -5.777 3.863 1.00 96.19 84 ALA A CA 1
ATOM 586 C C . ALA A 1 84 ? 7.724 -5.567 4.399 1.00 96.19 84 ALA A C 1
ATOM 588 O O . ALA A 1 84 ? 8.705 -5.920 3.744 1.00 96.19 84 ALA A O 1
ATOM 589 N N . GLU A 1 85 ? 7.849 -5.073 5.632 1.00 93.50 85 GLU A N 1
ATOM 590 C CA . GLU A 1 85 ? 9.125 -4.961 6.345 1.00 93.50 85 GLU A CA 1
ATOM 591 C C . GLU A 1 85 ? 9.095 -5.837 7.606 1.00 93.50 85 GLU A C 1
ATOM 593 O O . GLU A 1 85 ? 8.641 -5.444 8.686 1.00 93.50 85 GLU A O 1
ATOM 598 N N . GLY A 1 86 ? 9.565 -7.081 7.465 1.00 89.44 86 GLY A N 1
ATOM 599 C CA . GLY A 1 86 ? 9.421 -8.091 8.513 1.00 89.44 86 GLY A CA 1
ATOM 600 C C . GLY A 1 86 ? 7.942 -8.341 8.806 1.00 89.44 86 GLY A C 1
ATOM 601 O O . GLY A 1 86 ? 7.175 -8.600 7.889 1.00 89.44 86 GLY A O 1
ATOM 602 N N . GLN A 1 87 ? 7.533 -8.218 10.069 1.00 89.88 87 GLN A N 1
ATOM 603 C CA . GLN A 1 87 ? 6.157 -8.481 10.517 1.00 89.88 87 GLN A CA 1
ATOM 604 C C . GLN A 1 87 ? 5.210 -7.276 10.377 1.00 89.88 87 GLN A C 1
ATOM 606 O O . GLN A 1 87 ? 4.113 -7.310 10.931 1.00 89.88 87 GLN A O 1
ATOM 611 N N . PHE A 1 88 ? 5.605 -6.219 9.660 1.00 92.06 8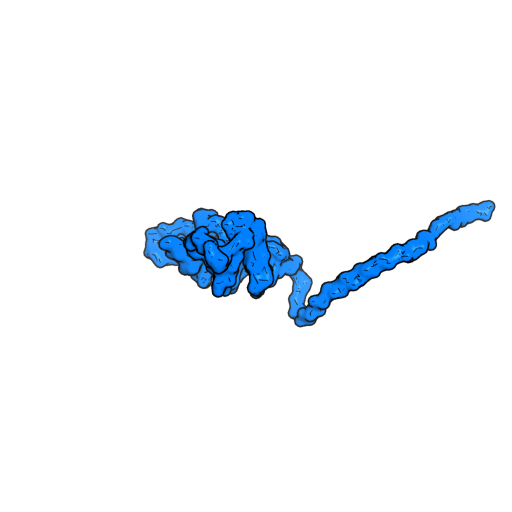8 PHE A N 1
ATOM 612 C CA . PHE A 1 88 ? 4.808 -5.000 9.526 1.00 92.06 88 PHE A CA 1
ATOM 613 C C . PHE A 1 88 ? 4.586 -4.601 8.067 1.00 92.06 88 PHE A C 1
ATOM 615 O O . PHE A 1 88 ? 5.474 -4.741 7.229 1.00 92.06 88 PHE A O 1
ATOM 622 N N . TRP A 1 89 ? 3.405 -4.048 7.797 1.00 96.44 89 TRP A N 1
ATOM 623 C CA . TRP A 1 89 ? 3.097 -3.327 6.566 1.00 96.44 89 TRP A CA 1
ATOM 624 C C . TRP A 1 89 ? 3.506 -1.863 6.728 1.00 96.44 89 TRP A C 1
ATOM 626 O O . TRP A 1 89 ? 3.007 -1.173 7.618 1.00 96.44 89 TRP A O 1
ATOM 636 N N . ILE A 1 90 ? 4.414 -1.383 5.880 1.00 95.75 90 ILE A N 1
ATOM 637 C CA . ILE A 1 90 ? 4.920 -0.009 5.922 1.00 95.75 90 ILE A CA 1
ATOM 638 C C . ILE A 1 90 ? 4.336 0.776 4.758 1.00 95.75 90 ILE A C 1
ATOM 640 O O . ILE A 1 90 ? 4.549 0.418 3.602 1.00 95.75 90 ILE A O 1
ATOM 644 N N . SER A 1 91 ? 3.611 1.850 5.071 1.00 95.56 91 SER A N 1
ATOM 645 C CA . SER A 1 91 ? 3.004 2.726 4.067 1.00 95.56 91 SER A CA 1
ATOM 646 C C . SER A 1 91 ? 4.073 3.377 3.186 1.00 95.56 91 SER A C 1
ATOM 648 O O . SER A 1 91 ? 5.091 3.872 3.684 1.00 95.56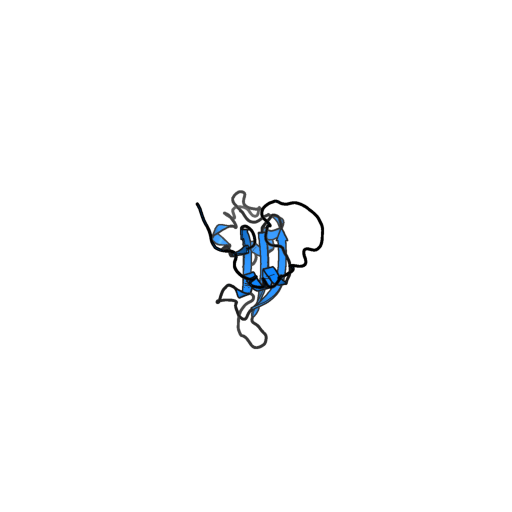 91 SER A O 1
ATOM 650 N N . LYS A 1 92 ? 3.838 3.381 1.874 1.00 95.62 92 LYS A N 1
ATOM 651 C CA . LYS A 1 92 ? 4.687 4.019 0.867 1.00 95.62 92 LYS A CA 1
ATOM 652 C C . LYS A 1 92 ? 3.858 4.994 0.046 1.00 95.62 92 LYS A C 1
ATOM 654 O O . LYS A 1 92 ? 2.694 4.742 -0.264 1.00 95.62 92 LYS A O 1
ATOM 659 N N . SER A 1 93 ? 4.467 6.112 -0.335 1.00 92.94 93 SER A N 1
ATOM 660 C CA . SER A 1 93 ? 3.818 7.048 -1.245 1.00 92.94 93 SER A CA 1
ATOM 661 C C . SER A 1 93 ? 3.944 6.546 -2.682 1.00 92.94 93 SER A C 1
ATOM 663 O O . SER A 1 93 ? 5.001 6.054 -3.073 1.00 92.94 93 SER A O 1
ATOM 665 N N . ALA A 1 94 ? 2.896 6.715 -3.492 1.00 92.25 94 ALA A N 1
ATOM 666 C CA . ALA A 1 94 ? 2.937 6.363 -4.913 1.00 92.25 94 ALA A CA 1
ATOM 667 C C . ALA A 1 94 ? 4.108 7.049 -5.647 1.00 92.25 94 ALA A C 1
ATOM 669 O O . ALA A 1 94 ? 4.759 6.441 -6.492 1.00 92.25 94 ALA A O 1
ATOM 670 N N . ALA A 1 95 ? 4.441 8.288 -5.270 1.00 91.38 95 ALA A N 1
ATOM 671 C CA . ALA A 1 95 ? 5.555 9.031 -5.856 1.00 91.38 95 ALA A CA 1
ATOM 672 C C . ALA A 1 95 ? 6.924 8.360 -5.637 1.00 91.38 95 ALA A C 1
ATOM 674 O O . ALA A 1 95 ? 7.817 8.538 -6.463 1.00 91.38 95 ALA A O 1
ATOM 675 N N . ASP A 1 96 ? 7.083 7.587 -4.560 1.00 93.56 96 ASP A N 1
ATOM 676 C CA . ASP A 1 96 ? 8.347 6.923 -4.231 1.00 93.56 96 ASP A CA 1
ATOM 677 C C . ASP A 1 96 ? 8.488 5.548 -4.899 1.00 93.56 96 ASP A C 1
ATOM 679 O O . ASP A 1 96 ? 9.606 5.078 -5.102 1.00 93.56 96 ASP A O 1
ATOM 683 N N . VAL A 1 97 ? 7.370 4.889 -5.227 1.00 95.25 97 VAL A N 1
ATOM 684 C CA . VAL A 1 97 ? 7.365 3.454 -5.575 1.00 95.25 97 VAL A CA 1
ATOM 685 C C . VAL A 1 97 ? 6.816 3.135 -6.962 1.00 95.25 97 VAL A C 1
ATOM 687 O O . VAL A 1 97 ? 7.065 2.044 -7.474 1.00 95.25 97 VAL A O 1
ATOM 690 N N . CYS A 1 98 ? 6.104 4.066 -7.598 1.00 94.06 98 CYS A N 1
ATOM 691 C CA . CYS A 1 98 ? 5.482 3.854 -8.908 1.00 94.06 98 CYS A CA 1
ATOM 692 C C . CYS A 1 98 ? 6.411 4.134 -10.100 1.00 94.06 98 CYS A C 1
ATOM 694 O O . CYS A 1 98 ? 6.001 3.943 -11.246 1.00 94.06 98 CYS A O 1
ATOM 696 N N . GLY A 1 99 ? 7.646 4.577 -9.853 1.00 92.12 99 GLY A N 1
ATOM 697 C CA . GLY A 1 99 ? 8.613 4.875 -10.908 1.00 92.12 99 GLY A CA 1
ATOM 698 C C . GLY A 1 99 ? 8.170 6.000 -11.851 1.00 92.12 99 GLY A C 1
ATOM 699 O O . GLY A 1 99 ? 7.233 6.758 -11.581 1.00 92.12 99 GLY A O 1
ATOM 700 N N . THR A 1 100 ? 8.866 6.124 -12.979 1.00 90.31 100 THR A N 1
ATOM 701 C CA . THR A 1 100 ? 8.639 7.197 -13.954 1.00 90.31 100 THR A CA 1
ATOM 702 C C . THR A 1 100 ? 7.779 6.709 -15.118 1.00 90.31 100 THR A C 1
ATOM 704 O O . THR A 1 100 ? 8.260 6.019 -16.017 1.00 90.31 100 THR A O 1
ATOM 707 N N . TYR A 1 101 ? 6.507 7.112 -15.153 1.00 82.69 101 TYR A N 1
ATOM 708 C CA . TYR A 1 101 ? 5.596 6.745 -16.242 1.00 82.69 101 TYR A CA 1
ATOM 709 C C . TYR A 1 101 ? 5.917 7.514 -17.535 1.00 82.69 101 TYR A C 1
ATOM 711 O O . TYR A 1 101 ? 5.775 8.737 -17.590 1.00 82.69 101 TYR A O 1
ATOM 719 N N . GLY A 1 102 ? 6.378 6.809 -18.575 1.00 75.12 102 GLY A N 1
ATOM 720 C CA . GLY A 1 102 ? 6.915 7.433 -19.792 1.00 75.12 102 GLY A CA 1
ATOM 721 C C . GLY A 1 102 ? 6.091 7.235 -21.066 1.00 75.12 102 GLY A C 1
ATOM 722 O O . GLY A 1 102 ? 5.924 8.174 -21.842 1.00 75.12 102 GLY A O 1
ATOM 723 N N . ASP A 1 103 ? 5.601 6.023 -21.317 1.00 77.56 103 ASP A N 1
ATOM 724 C CA . ASP A 1 103 ? 5.131 5.614 -22.651 1.00 77.56 103 ASP A CA 1
ATOM 725 C C . ASP A 1 103 ? 3.893 4.703 -22.634 1.00 77.56 103 ASP A C 1
ATOM 727 O O . ASP A 1 103 ? 3.561 4.081 -23.644 1.00 77.56 103 ASP A O 1
ATOM 731 N N . GLY A 1 104 ? 3.180 4.641 -21.508 1.00 78.38 104 GLY A N 1
ATOM 732 C CA . GLY A 1 104 ? 2.011 3.777 -21.364 1.00 78.38 104 GLY A CA 1
ATOM 733 C C . GLY A 1 104 ? 2.330 2.366 -20.862 1.00 78.38 104 GLY A C 1
ATOM 734 O O . GLY A 1 104 ? 1.405 1.585 -20.649 1.00 78.38 104 GLY A O 1
ATOM 735 N N . SER A 1 105 ? 3.612 2.031 -20.685 1.00 86.56 105 SER A N 1
ATOM 736 C CA . SER A 1 105 ? 4.062 0.740 -20.159 1.00 86.56 105 SER A CA 1
ATOM 737 C C . SER A 1 105 ? 4.399 0.793 -18.664 1.00 86.56 105 SER A C 1
ATOM 739 O O . SER A 1 105 ? 4.554 1.871 -18.085 1.00 86.56 105 SER A O 1
ATOM 741 N N . TYR A 1 106 ? 4.485 -0.383 -18.032 1.00 89.81 106 TYR A N 1
ATOM 742 C CA . TYR A 1 106 ? 4.948 -0.521 -16.652 1.00 89.81 106 TYR A CA 1
ATOM 743 C C . TYR A 1 106 ? 6.393 0.008 -16.520 1.00 89.81 106 TYR A C 1
ATOM 745 O O . TYR A 1 106 ? 7.277 -0.472 -17.242 1.00 89.81 106 TYR A O 1
ATOM 753 N N . PRO A 1 107 ? 6.665 0.984 -15.631 1.00 92.94 107 PRO A N 1
ATOM 754 C CA . PRO A 1 107 ? 7.994 1.574 -15.513 1.00 92.94 107 PRO A CA 1
ATOM 755 C C . PRO A 1 107 ? 9.032 0.572 -15.011 1.00 92.94 107 PRO A C 1
ATOM 757 O O . PRO A 1 107 ? 8.833 -0.114 -14.013 1.00 92.94 107 PRO A O 1
ATOM 760 N N . SER A 1 108 ? 10.199 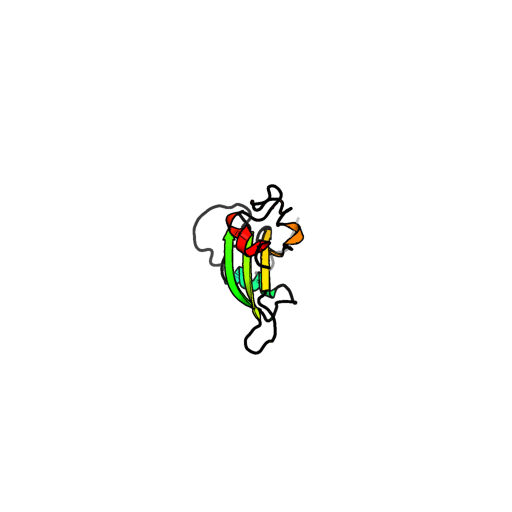0.535 -15.656 1.00 91.94 108 SER A N 1
ATOM 761 C CA . SER A 1 108 ? 11.299 -0.350 -15.245 1.00 91.94 108 SER A CA 1
ATOM 762 C C . SER A 1 108 ? 11.907 0.001 -13.882 1.00 91.94 108 SER A C 1
ATOM 764 O O . SER A 1 108 ? 12.642 -0.805 -13.318 1.00 91.94 108 SER A O 1
ATOM 766 N N . ASP A 1 109 ? 11.669 1.222 -13.399 1.00 91.88 109 ASP A N 1
ATOM 767 C CA . ASP A 1 109 ? 12.110 1.740 -12.103 1.00 91.88 109 ASP A CA 1
ATOM 768 C C . ASP A 1 109 ? 11.018 1.671 -11.019 1.00 91.88 109 ASP A C 1
ATOM 770 O O . ASP A 1 109 ? 11.262 2.106 -9.894 1.00 91.88 109 ASP A O 1
ATOM 774 N N . ALA A 1 110 ? 9.835 1.122 -11.322 1.00 94.81 110 ALA A N 1
ATOM 775 C CA . ALA A 1 110 ? 8.800 0.887 -10.322 1.00 94.81 110 ALA A CA 1
ATOM 776 C C . ALA A 1 110 ? 9.205 -0.243 -9.359 1.00 94.81 110 ALA A C 1
ATOM 778 O O . ALA A 1 110 ? 9.740 -1.279 -9.767 1.00 94.81 110 ALA A O 1
ATOM 779 N N . MET A 1 111 ? 8.943 -0.025 -8.069 1.00 96.00 111 MET A N 1
ATOM 780 C CA . MET A 1 111 ? 9.198 -0.994 -6.997 1.00 96.00 111 MET A CA 1
ATOM 781 C C . MET A 1 111 ? 7.976 -1.878 -6.724 1.00 96.00 111 MET A C 1
ATOM 783 O O . MET A 1 111 ? 8.132 -3.046 -6.374 1.00 96.00 111 MET A O 1
ATOM 787 N N . VAL A 1 112 ? 6.771 -1.322 -6.894 1.00 94.38 112 VAL A N 1
ATOM 788 C CA . VAL A 1 112 ? 5.504 -2.056 -6.767 1.00 94.38 112 VAL A CA 1
ATOM 789 C C . VAL A 1 112 ? 5.388 -3.055 -7.916 1.00 94.38 112 VAL A C 1
ATOM 791 O O . VAL A 1 112 ? 5.557 -2.641 -9.057 1.00 94.38 112 VAL A O 1
ATOM 794 N N . PRO A 1 113 ? 5.034 -4.326 -7.672 1.00 94.50 113 PRO A N 1
ATOM 795 C CA . PRO A 1 113 ? 4.879 -5.314 -8.732 1.00 94.50 113 PRO A CA 1
ATOM 796 C C . PRO A 1 113 ? 3.820 -4.900 -9.760 1.00 94.50 113 PRO A C 1
ATOM 798 O O . PRO A 1 113 ? 2.796 -4.302 -9.427 1.00 94.50 113 PRO A O 1
ATOM 801 N N . GLU A 1 114 ? 4.036 -5.292 -11.018 1.00 93.62 114 GLU A N 1
ATOM 802 C CA . GLU A 1 114 ? 3.159 -4.957 -12.151 1.00 93.62 114 GLU A CA 1
ATOM 803 C C . GLU A 1 114 ? 1.688 -5.339 -11.904 1.00 93.62 114 GLU A C 1
ATOM 805 O O . GLU A 1 114 ? 0.782 -4.603 -12.287 1.00 93.62 114 GLU A O 1
ATOM 810 N N . SER A 1 115 ? 1.444 -6.439 -11.184 1.00 93.25 115 SER A N 1
ATOM 811 C CA . SER A 1 115 ? 0.103 -6.910 -10.803 1.00 93.25 115 SER A CA 1
ATOM 812 C C . SER A 1 115 ? -0.674 -5.946 -9.901 1.00 93.25 115 SER A C 1
ATOM 814 O O . SER A 1 115 ? -1.903 -5.989 -9.888 1.00 93.25 115 SER A O 1
ATOM 816 N N . LEU A 1 116 ? 0.021 -5.079 -9.161 1.00 93.88 116 LEU A N 1
ATOM 817 C CA . LEU A 1 116 ? -0.569 -4.052 -8.303 1.00 93.88 116 LEU A CA 1
ATOM 818 C C . LEU A 1 116 ? -0.458 -2.650 -8.910 1.00 93.88 116 LEU A C 1
ATOM 820 O O . LEU A 1 116 ? -1.024 -1.712 -8.359 1.00 93.88 116 LEU A O 1
ATOM 824 N N . TYR A 1 117 ? 0.243 -2.484 -10.033 1.00 92.31 117 TYR A N 1
ATOM 825 C CA . TYR A 1 117 ? 0.563 -1.166 -10.575 1.00 92.31 117 TYR A CA 1
ATOM 826 C C . TYR A 1 117 ? -0.679 -0.357 -10.952 1.00 92.31 117 TYR A C 1
ATOM 828 O O . TYR A 1 117 ? -0.783 0.817 -10.612 1.00 92.31 117 TYR A O 1
ATOM 836 N N . GLU A 1 118 ? -1.647 -0.977 -11.626 1.00 90.31 118 GLU A N 1
ATOM 837 C CA . GLU A 1 118 ? -2.876 -0.288 -12.026 1.00 90.31 118 GLU A CA 1
ATOM 838 C C . GLU A 1 118 ? -3.664 0.255 -10.816 1.00 90.31 118 GLU A C 1
ATOM 840 O O . GLU A 1 118 ? -3.864 1.473 -10.755 1.00 90.31 118 GLU A O 1
ATOM 845 N N . PRO A 1 119 ? -4.043 -0.564 -9.812 1.00 89.69 119 PRO A N 1
ATOM 846 C CA . PRO A 1 119 ? -4.754 -0.048 -8.644 1.00 89.69 119 PRO A CA 1
ATOM 847 C C . PRO A 1 119 ? -3.896 0.863 -7.752 1.00 89.69 119 PRO A C 1
ATOM 849 O O . PRO A 1 119 ? -4.433 1.792 -7.162 1.00 89.69 119 PRO A O 1
ATOM 852 N N . ALA A 1 120 ? -2.580 0.647 -7.653 1.00 88.75 120 ALA A N 1
ATOM 853 C CA . ALA A 1 120 ? -1.717 1.415 -6.750 1.00 88.75 120 ALA A CA 1
ATOM 854 C C . ALA A 1 120 ? -1.232 2.754 -7.331 1.00 88.75 120 ALA A C 1
ATOM 856 O O . ALA A 1 120 ? -1.091 3.729 -6.597 1.00 88.75 120 ALA A O 1
ATOM 857 N N . CYS A 1 121 ? -0.942 2.800 -8.632 1.00 90.44 121 CYS A N 1
ATOM 858 C CA . CYS A 1 121 ? -0.176 3.882 -9.254 1.00 90.44 121 CYS A CA 1
ATOM 859 C C . CYS A 1 121 ? -0.942 4.651 -10.330 1.00 90.44 121 CYS A C 1
ATOM 861 O O . CYS A 1 121 ? -0.578 5.787 -10.634 1.00 90.44 121 CYS A O 1
ATOM 863 N N . LEU A 1 122 ? -1.976 4.047 -10.923 1.00 87.81 122 LEU A N 1
ATOM 864 C CA . LEU A 1 122 ? -2.789 4.680 -11.968 1.00 87.81 122 LEU A CA 1
ATOM 865 C C . LEU A 1 122 ? -4.162 5.124 -11.466 1.00 87.81 122 LEU A C 1
ATOM 867 O O . LEU A 1 122 ? -4.816 5.934 -12.122 1.00 87.81 122 LEU A O 1
ATOM 871 N N . ALA A 1 123 ? -4.597 4.619 -10.313 1.00 74.19 123 ALA A N 1
ATOM 872 C CA . ALA A 1 123 ? -5.799 5.093 -9.661 1.00 74.19 123 ALA A CA 1
ATOM 873 C C . ALA A 1 123 ? -5.510 6.460 -9.010 1.00 74.19 123 ALA A C 1
ATOM 875 O O . ALA A 1 123 ? -4.858 6.554 -7.972 1.00 74.19 123 ALA A O 1
ATOM 876 N N . GLY A 1 124 ? -5.959 7.531 -9.664 1.00 55.09 124 GLY A N 1
ATOM 877 C CA . GLY A 1 124 ? -5.822 8.921 -9.225 1.00 55.09 124 GLY A CA 1
ATOM 878 C C . GLY A 1 124 ? -6.940 9.786 -9.776 1.00 55.09 124 GLY A C 1
ATOM 879 O O . GLY A 1 124 ? -7.207 9.687 -10.995 1.00 55.09 124 GLY A O 1
#

pLDDT: mean 81.23, std 20.42, range [34.72, 97.06]

Nearest PDB structures (foldseek):
  4q53-assembly1_A  TM=6.937E-01  e=1.156E+00  Bacteroides uniformis ATCC 8492
  5trv-assembly1_A  TM=7.715E-01  e=1.493E+00  synthetic construct
  5tpj-assembly1_A  TM=7.835E-01  e=4.729E+00  synthetic construct
  6w90-assembly1_A  TM=5.242E-01  e=2.833E+00  synthetic construct
  2eef-assembly1_A  TM=2.416E-01  e=6.110E+00  Homo sapiens

Foldseek 3Di:
DDDDDDDDDDDDDDPPPPPDDDDDDDDQAWADPDLVQVQCQQLVPVVRVQWHWDDKDDDDQKMKTWTDGHPPDDDDIDIWIFGTDRRHTDTDDLVVAQADDDDPDRDPRHNDDPVCNCRRNVPD